Protein AF-A0A2A4WAJ2-F1 (afdb_monomer)

Radius of gyration: 18.99 Å; Cα contacts (8 Å, |Δi|>4): 33; chains: 1; bounding box: 35×36×47 Å

Secondary structure (DSSP, 8-state):
----PEEEE-TTS-EEEE-HHHHHHHHH--HHHHHHHHHH-SSSPPPPHHHHTTSPP--TT-----

Solvent-accessible surface area (backbone atoms only — not comparable to full-atom values): 4453 Å² total; per-residue (Å²): 131,85,82,78,49,52,77,45,77,47,96,88,73,49,74,48,75,50,41,72,67,56,56,53,53,64,69,67,63,46,73,66,58,53,50,53,54,32,65,69,34,87,94,58,56,70,79,52,72,74,63,54,68,72,55,79,84,85,61,90,80,64,76,80,83,128

Foldseek 3Di:
DDQQFDWDADPVRDIDGHGPVNVVVVVVQDPVNVQVVLCVDPVRHDDDPVRVVVDDDDDVPPDPDD

pLDDT: mean 87.41, std 10.61, range [47.22, 96.31]

Sequence (66 aa):
MSDKGKIYQKTDGSTITITEDHYKKAREITEEEVHEAALSDPDAQPLTEEELKQFKPVNPHLRKSK

Mean predicted aligned error: 8.7 Å

Nearest PDB structures (foldseek):
  6bnq-assembly1_A  TM=4.688E-01  e=4.356E-01  Oryctolagus cuniculus
  6a5p-assembly1_D  TM=2.921E-01  e=8.139E+00  Komagataella phaffii GS115

Structure (mmCIF, N/CA/C/O backbon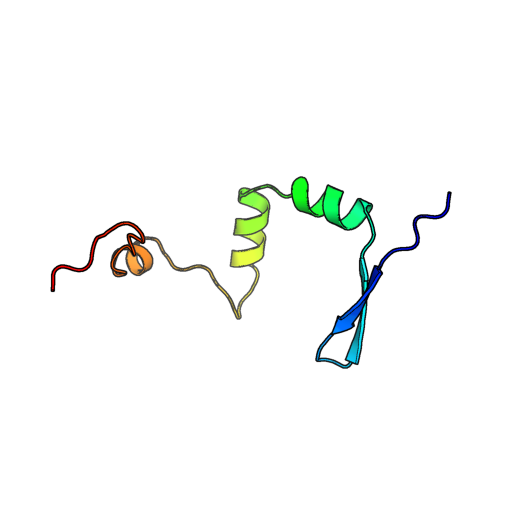e):
data_AF-A0A2A4WAJ2-F1
#
_entry.id   AF-A0A2A4WAJ2-F1
#
loop_
_atom_site.group_PDB
_atom_site.id
_atom_site.type_symbol
_atom_site.label_atom_id
_atom_site.label_alt_id
_atom_site.label_comp_id
_atom_site.label_asym_id
_atom_site.label_entity_id
_atom_site.label_seq_id
_atom_site.pdbx_PDB_ins_code
_atom_site.Cartn_x
_atom_site.Cartn_y
_atom_site.Cartn_z
_atom_site.occupancy
_atom_site.B_iso_or_equiv
_atom_site.auth_seq_id
_atom_site.auth_comp_id
_atom_site.auth_asym_id
_atom_site.auth_atom_id
_atom_site.pdbx_PDB_model_num
ATOM 1 N N . MET A 1 1 ? 23.999 -7.222 -23.116 1.00 47.22 1 MET A N 1
ATOM 2 C CA . MET A 1 1 ? 23.134 -8.414 -23.022 1.00 47.22 1 MET A CA 1
ATOM 3 C C . MET A 1 1 ? 21.716 -7.905 -22.867 1.00 47.22 1 MET A C 1
ATOM 5 O O . MET A 1 1 ? 21.491 -7.120 -21.962 1.00 47.22 1 MET A O 1
ATOM 9 N N . SER A 1 2 ? 20.813 -8.205 -23.801 1.00 53.34 2 SER A N 1
ATOM 10 C CA . SER A 1 2 ? 19.432 -7.715 -23.726 1.00 53.34 2 SER A CA 1
ATOM 11 C C . SER A 1 2 ? 18.698 -8.466 -22.619 1.00 53.34 2 SER A C 1
ATOM 13 O O . SER A 1 2 ? 18.440 -9.659 -22.780 1.00 53.34 2 SER A O 1
ATOM 15 N N . ASP A 1 3 ? 18.394 -7.787 -21.512 1.00 64.19 3 ASP A N 1
ATOM 16 C CA . ASP A 1 3 ? 17.535 -8.320 -20.455 1.00 64.19 3 ASP A CA 1
ATOM 17 C C . ASP A 1 3 ? 16.152 -8.607 -21.044 1.00 64.19 3 ASP A C 1
ATOM 19 O O . ASP A 1 3 ? 15.338 -7.712 -21.283 1.00 64.19 3 ASP A O 1
ATOM 23 N N . LYS A 1 4 ? 15.906 -9.879 -21.362 1.00 70.69 4 LYS A N 1
ATOM 24 C CA . LYS A 1 4 ? 14.605 -10.343 -21.834 1.00 70.69 4 LYS A C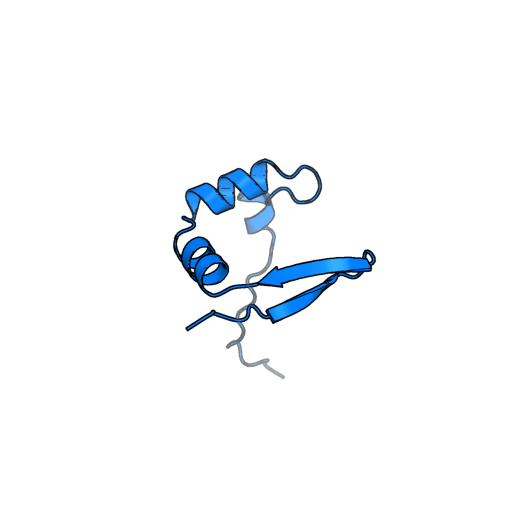A 1
ATOM 25 C C . LYS A 1 4 ? 13.676 -10.382 -20.623 1.00 70.69 4 LYS A C 1
ATOM 27 O O . LYS A 1 4 ? 13.685 -11.350 -19.868 1.00 70.69 4 LYS A O 1
ATOM 32 N N . GLY A 1 5 ? 12.921 -9.303 -20.418 1.00 80.50 5 GLY A N 1
ATOM 33 C CA . GLY A 1 5 ? 11.880 -9.234 -19.394 1.00 80.50 5 GLY A CA 1
ATOM 34 C C . GLY A 1 5 ? 10.894 -10.401 -19.494 1.00 80.50 5 GLY A C 1
ATOM 35 O O . GLY A 1 5 ? 10.670 -10.960 -20.571 1.00 80.50 5 GLY A O 1
ATOM 36 N N . LYS A 1 6 ? 10.303 -10.782 -18.361 1.00 88.50 6 LYS A N 1
ATOM 37 C CA . LYS A 1 6 ? 9.263 -11.812 -18.304 1.00 88.50 6 LYS A CA 1
ATOM 38 C C . LYS A 1 6 ? 7.924 -11.202 -18.689 1.00 88.50 6 LYS A C 1
ATOM 40 O O . LYS A 1 6 ? 7.566 -10.132 -18.203 1.00 88.50 6 LYS A O 1
ATOM 45 N N . ILE A 1 7 ? 7.182 -11.901 -19.535 1.00 91.12 7 ILE A N 1
ATOM 46 C CA . ILE A 1 7 ? 5.869 -11.467 -20.007 1.00 91.12 7 ILE A CA 1
ATOM 47 C C . ILE A 1 7 ? 4.797 -12.221 -19.219 1.00 91.12 7 ILE A C 1
ATOM 49 O O . ILE A 1 7 ? 4.828 -13.449 -19.164 1.00 91.12 7 ILE A O 1
ATOM 53 N N . TYR A 1 8 ? 3.854 -11.488 -18.630 1.00 90.62 8 TYR A N 1
ATOM 54 C CA . TYR A 1 8 ? 2.716 -12.036 -17.894 1.00 90.62 8 TYR A CA 1
ATOM 55 C C . TYR A 1 8 ? 1.408 -11.556 -18.518 1.00 90.62 8 TYR A C 1
ATOM 57 O O . TYR A 1 8 ? 1.283 -10.387 -18.885 1.00 90.62 8 TYR A O 1
ATOM 65 N N . GLN A 1 9 ? 0.426 -12.450 -18.611 1.00 92.00 9 GLN A N 1
ATOM 66 C CA . GLN A 1 9 ? -0.939 -12.102 -18.997 1.00 92.00 9 GLN A CA 1
ATOM 67 C C . GLN A 1 9 ? -1.780 -11.863 -17.746 1.00 92.00 9 GLN A C 1
ATOM 69 O O . GLN A 1 9 ? -1.761 -12.666 -16.811 1.00 92.00 9 GLN A O 1
ATOM 74 N N . LYS A 1 10 ? -2.495 -10.743 -17.730 1.00 89.38 10 LYS A N 1
ATOM 75 C CA . LYS A 1 10 ? -3.456 -10.385 -16.691 1.00 89.38 10 LYS A CA 1
ATOM 76 C C . LYS A 1 10 ? -4.814 -11.031 -16.979 1.00 89.38 10 LYS A C 1
ATOM 78 O O . LYS A 1 10 ? -5.100 -11.456 -18.097 1.00 89.38 10 LYS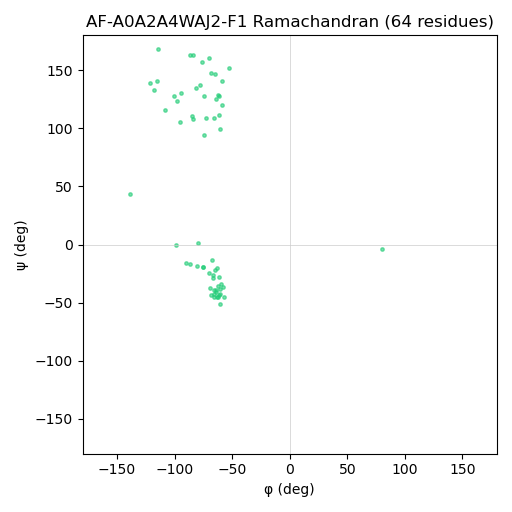 A O 1
ATOM 83 N N . THR A 1 11 ? -5.668 -11.084 -15.961 1.00 90.00 11 THR A N 1
ATOM 84 C CA . THR A 1 11 ? -7.035 -11.627 -16.055 1.00 90.00 11 THR A CA 1
ATOM 85 C C . THR A 1 11 ? -7.946 -10.820 -16.983 1.00 90.00 11 THR A C 1
ATOM 87 O O . THR A 1 11 ? -8.913 -11.365 -17.503 1.00 90.00 11 THR A O 1
ATOM 90 N N . ASP A 1 12 ? -7.619 -9.550 -17.229 1.00 90.44 12 ASP A N 1
ATOM 91 C CA . ASP A 1 12 ? -8.293 -8.662 -18.183 1.00 90.44 12 ASP A CA 1
ATOM 92 C C . ASP A 1 12 ? -7.862 -8.896 -19.650 1.00 90.44 12 ASP A C 1
ATOM 94 O O . ASP A 1 12 ? -8.330 -8.206 -20.554 1.00 90.44 12 ASP A O 1
ATOM 98 N N . GLY A 1 13 ? -6.966 -9.860 -19.905 1.00 88.06 13 GLY A N 1
ATOM 99 C CA . GLY A 1 13 ? -6.419 -10.165 -21.230 1.00 88.06 13 GLY A CA 1
ATOM 100 C C . GLY A 1 13 ? -5.286 -9.233 -21.675 1.00 88.06 13 GLY A C 1
ATOM 101 O O . GLY A 1 13 ? -4.677 -9.463 -22.722 1.00 88.06 13 GLY A O 1
ATOM 102 N N . SER A 1 14 ? -4.955 -8.207 -20.887 1.00 90.44 14 SER A N 1
ATOM 103 C CA . SER A 1 14 ? -3.804 -7.349 -21.151 1.00 90.44 14 SER A CA 1
ATOM 104 C C . SER A 1 14 ? -2.495 -8.046 -20.765 1.00 90.44 14 SER A C 1
ATOM 106 O O . SER A 1 14 ? -2.455 -8.995 -19.979 1.00 90.44 14 SER A O 1
ATOM 108 N N . THR A 1 15 ? -1.388 -7.607 -21.360 1.00 92.94 15 THR A N 1
ATOM 109 C CA . THR A 1 15 ? -0.070 -8.213 -21.148 1.00 92.94 15 THR A CA 1
ATOM 110 C C . THR A 1 15 ? 0.875 -7.195 -20.521 1.00 92.94 15 THR A C 1
ATOM 112 O O . THR A 1 15 ? 0.964 -6.062 -20.988 1.00 92.94 15 THR A O 1
ATOM 115 N N . ILE A 1 16 ? 1.604 -7.603 -19.480 1.00 91.12 16 ILE A N 1
ATOM 116 C CA . ILE A 1 16 ? 2.641 -6.792 -18.835 1.00 91.12 16 ILE A CA 1
ATOM 117 C C . ILE A 1 16 ? 4.011 -7.437 -19.014 1.00 91.12 16 ILE A C 1
ATOM 119 O O . ILE A 1 16 ? 4.154 -8.656 -18.931 1.00 91.12 16 ILE A O 1
ATOM 123 N N . THR A 1 17 ? 5.030 -6.612 -19.243 1.00 92.75 17 THR A N 1
ATOM 124 C CA . THR A 1 17 ? 6.424 -7.065 -19.302 1.00 92.75 17 THR A CA 1
ATOM 125 C C . THR A 1 17 ? 7.149 -6.574 -18.062 1.00 92.75 17 THR A C 1
ATOM 127 O O . THR A 1 17 ? 7.308 -5.373 -17.871 1.00 92.75 17 THR A O 1
ATOM 130 N N . ILE A 1 18 ? 7.594 -7.505 -17.224 1.00 90.50 18 ILE A N 1
ATOM 131 C CA . ILE A 1 18 ? 8.354 -7.213 -16.013 1.00 90.50 18 ILE A CA 1
ATOM 132 C C . ILE A 1 18 ? 9.837 -7.406 -16.309 1.00 90.50 18 ILE A C 1
ATOM 134 O O . ILE A 1 18 ? 10.278 -8.475 -16.734 1.00 90.50 18 ILE A O 1
ATOM 138 N N . THR A 1 19 ? 10.606 -6.355 -16.072 1.00 93.12 19 THR A N 1
ATOM 139 C CA . THR A 1 19 ? 12.068 -6.319 -16.217 1.00 93.12 19 THR A CA 1
ATOM 140 C C . THR A 1 19 ? 12.722 -6.117 -14.854 1.00 93.12 19 THR A C 1
ATOM 142 O O . THR A 1 19 ? 12.046 -5.761 -13.889 1.00 93.12 19 THR A O 1
ATOM 145 N N . GLU A 1 20 ? 14.041 -6.292 -14.773 1.00 91.25 20 GLU A N 1
ATOM 146 C CA . GLU A 1 20 ? 14.791 -6.073 -13.530 1.00 91.25 20 GLU A CA 1
ATOM 147 C C . GLU A 1 20 ? 14.620 -4.648 -12.979 1.00 91.25 20 GLU A C 1
ATOM 149 O O . GLU A 1 20 ? 14.482 -4.450 -11.775 1.00 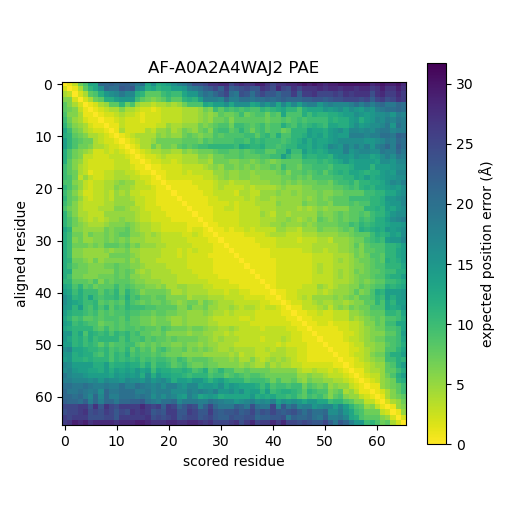91.25 20 GLU A O 1
ATOM 154 N N . ASP A 1 21 ? 14.535 -3.646 -13.855 1.00 91.31 21 ASP A N 1
ATOM 155 C CA . ASP A 1 21 ? 14.344 -2.256 -13.435 1.00 91.31 21 ASP A CA 1
ATOM 156 C C . ASP A 1 21 ? 12.979 -2.009 -12.778 1.00 91.31 21 ASP A C 1
ATOM 158 O O . ASP A 1 21 ? 12.870 -1.131 -11.926 1.00 91.31 21 ASP A O 1
ATOM 162 N N . HIS A 1 22 ? 11.950 -2.802 -13.100 1.00 89.94 22 HIS A N 1
ATOM 163 C CA . HIS A 1 22 ? 10.678 -2.735 -12.374 1.00 89.94 22 HIS A CA 1
ATOM 164 C C . HIS A 1 22 ? 10.844 -3.196 -10.923 1.00 89.94 22 HIS A C 1
ATOM 166 O O . HIS A 1 22 ? 10.287 -2.578 -10.020 1.00 89.94 22 HIS A O 1
ATOM 172 N N . TYR A 1 23 ? 11.643 -4.240 -10.684 1.00 90.56 23 TYR A N 1
ATOM 173 C CA . TYR A 1 23 ? 11.935 -4.704 -9.328 1.00 90.56 23 TYR A CA 1
ATOM 174 C C . TYR A 1 23 ? 12.803 -3.716 -8.551 1.00 90.56 23 TYR A C 1
ATOM 176 O O . TYR A 1 23 ? 12.577 -3.537 -7.358 1.00 90.56 23 TYR A O 1
ATOM 184 N N . LYS A 1 24 ? 13.769 -3.059 -9.207 1.00 93.56 24 LYS A N 1
ATOM 185 C CA . LYS A 1 24 ? 14.564 -1.995 -8.573 1.00 93.56 24 LYS A CA 1
ATOM 186 C C . LYS A 1 24 ? 13.673 -0.849 -8.115 1.00 93.56 24 LYS A C 1
ATOM 188 O O . LYS A 1 24 ? 13.686 -0.531 -6.935 1.00 93.56 24 LYS A O 1
ATOM 193 N N . LYS A 1 25 ? 12.822 -0.334 -9.008 1.00 91.12 25 LYS A N 1
ATOM 194 C CA . LYS A 1 25 ? 11.855 0.720 -8.670 1.00 91.12 25 LYS A CA 1
ATOM 195 C C . LYS A 1 25 ? 10.942 0.303 -7.524 1.00 91.12 25 LYS A C 1
ATOM 197 O O . LYS A 1 25 ? 10.778 1.061 -6.585 1.00 91.12 25 LYS A O 1
ATOM 202 N N . ALA A 1 26 ? 10.411 -0.920 -7.552 1.00 90.75 26 ALA A N 1
ATOM 203 C CA . ALA A 1 26 ? 9.543 -1.417 -6.484 1.00 90.75 26 ALA A CA 1
ATOM 204 C C . ALA A 1 26 ? 10.233 -1.483 -5.108 1.00 90.75 26 ALA A C 1
ATOM 206 O O . ALA A 1 26 ? 9.559 -1.378 -4.092 1.00 90.75 26 ALA A O 1
ATOM 207 N N . ARG A 1 27 ? 11.560 -1.664 -5.058 1.00 93.19 27 ARG A N 1
ATOM 208 C CA . ARG A 1 27 ? 12.336 -1.652 -3.805 1.00 93.19 27 ARG A CA 1
ATOM 209 C C . ARG A 1 27 ? 12.649 -0.248 -3.292 1.00 93.19 27 ARG A C 1
ATOM 211 O O . ARG A 1 27 ? 13.045 -0.125 -2.140 1.00 93.19 27 ARG A O 1
ATOM 218 N N . GLU A 1 28 ? 12.545 0.762 -4.147 1.00 95.44 28 GLU A N 1
ATOM 219 C CA . GLU A 1 28 ? 12.837 2.158 -3.809 1.00 95.44 28 GLU A CA 1
ATOM 220 C C . GLU A 1 28 ? 11.605 2.905 -3.284 1.00 95.44 28 GLU A C 1
ATOM 222 O O . GLU A 1 28 ? 11.781 3.954 -2.672 1.00 95.44 28 GLU A O 1
ATOM 227 N N . ILE A 1 29 ? 10.395 2.363 -3.485 1.00 94.38 29 ILE A N 1
ATOM 228 C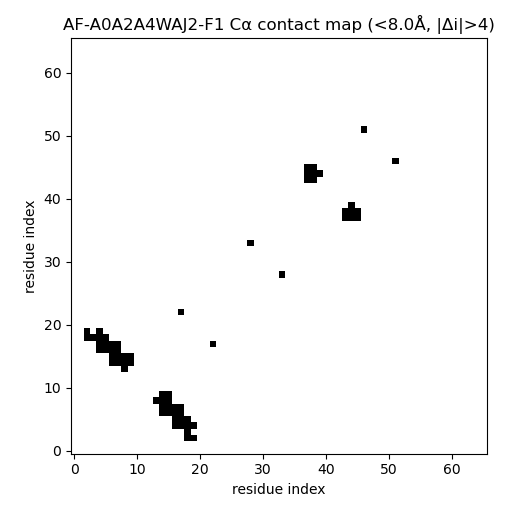 CA . ILE A 1 29 ? 9.146 2.966 -2.999 1.00 94.38 29 ILE A CA 1
ATOM 229 C C . ILE A 1 29 ? 9.179 3.046 -1.470 1.00 94.38 29 ILE A C 1
ATOM 231 O O . ILE A 1 29 ? 9.422 2.037 -0.800 1.00 94.38 29 ILE A O 1
ATOM 235 N N . THR A 1 30 ? 8.923 4.236 -0.926 1.00 96.31 30 THR A N 1
ATOM 236 C CA . THR A 1 30 ? 8.912 4.460 0.526 1.00 96.31 30 THR A CA 1
ATOM 237 C C . THR A 1 30 ? 7.551 4.151 1.148 1.00 96.31 30 THR A C 1
ATOM 239 O O . THR A 1 3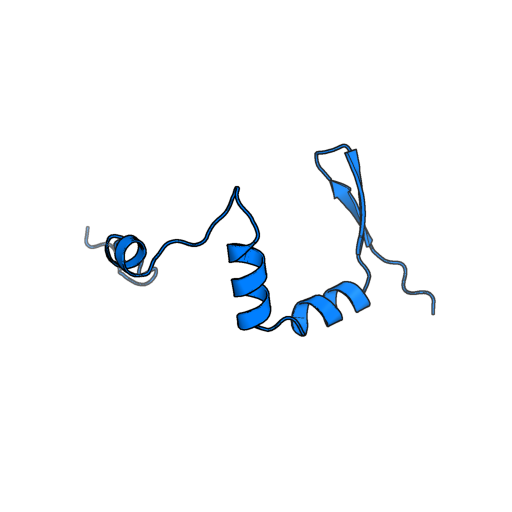0 ? 6.535 4.071 0.461 1.00 96.31 30 THR A O 1
ATOM 242 N N . GLU A 1 31 ? 7.513 3.984 2.472 1.00 94.31 31 GLU A N 1
ATOM 243 C CA . GLU A 1 31 ? 6.257 3.721 3.188 1.00 94.31 31 GLU A CA 1
ATOM 244 C C . GLU A 1 31 ? 5.270 4.889 3.042 1.00 94.31 31 GLU A C 1
ATOM 246 O O . GLU A 1 31 ? 4.067 4.678 2.908 1.00 94.31 31 GLU A O 1
ATOM 251 N N . GLU A 1 32 ? 5.776 6.123 3.009 1.00 93.69 32 GLU A N 1
ATOM 252 C CA . GLU A 1 32 ? 4.970 7.323 2.784 1.00 93.69 32 GLU A CA 1
ATOM 253 C C . GLU A 1 32 ? 4.328 7.307 1.393 1.00 93.69 32 GLU A C 1
ATOM 255 O O . GLU A 1 32 ? 3.127 7.539 1.273 1.00 93.69 32 GLU A O 1
ATOM 260 N N . GLU A 1 33 ? 5.091 6.958 0.353 1.00 94.44 33 GLU A N 1
ATOM 261 C CA . GLU A 1 33 ? 4.569 6.842 -1.013 1.00 94.44 33 GLU A CA 1
ATOM 262 C C . GLU A 1 33 ? 3.520 5.725 -1.129 1.00 94.44 33 GLU A C 1
ATOM 264 O O . GLU A 1 33 ? 2.500 5.898 -1.801 1.00 94.44 33 GLU A O 1
ATOM 269 N N . VAL A 1 34 ? 3.730 4.589 -0.448 1.00 93.50 34 VAL A N 1
ATOM 270 C CA . VAL A 1 34 ? 2.733 3.507 -0.371 1.00 93.50 34 VAL A CA 1
ATOM 271 C C . VAL A 1 34 ? 1.455 3.998 0.309 1.00 93.50 34 VAL A C 1
ATOM 273 O O . VAL A 1 34 ? 0.358 3.729 -0.184 1.00 93.50 34 VAL A O 1
ATOM 276 N N . HIS A 1 35 ? 1.578 4.723 1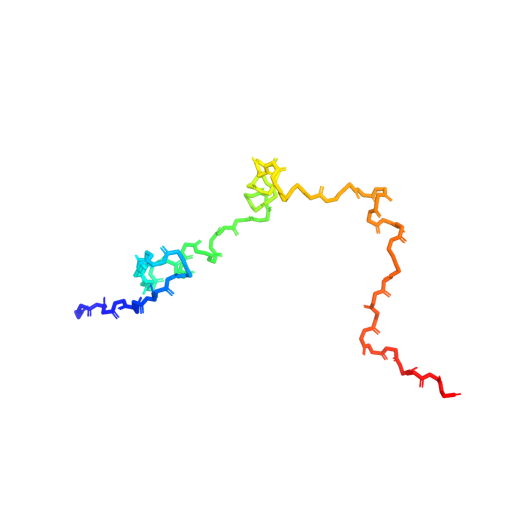.422 1.00 91.88 35 HIS A N 1
ATOM 277 C CA . HIS A 1 35 ? 0.431 5.224 2.171 1.00 91.88 35 HIS A CA 1
ATOM 278 C C . HIS A 1 35 ? -0.375 6.258 1.374 1.00 91.88 35 HIS A C 1
ATOM 280 O O . HIS A 1 35 ? -1.601 6.159 1.307 1.00 91.88 35 HIS A O 1
ATOM 286 N N . GLU A 1 36 ? 0.292 7.210 0.718 1.00 93.81 36 GLU A N 1
ATOM 287 C CA . GLU A 1 36 ? -0.366 8.193 -0.149 1.00 93.81 36 GLU A CA 1
ATOM 288 C C . GLU A 1 36 ? -1.080 7.522 -1.327 1.00 93.81 36 GLU A C 1
ATOM 290 O O . GLU A 1 36 ? -2.235 7.846 -1.616 1.00 93.81 36 GLU A O 1
ATOM 295 N N . ALA A 1 37 ? -0.436 6.540 -1.968 1.00 92.94 37 ALA A N 1
ATOM 296 C CA . ALA A 1 37 ? -1.058 5.772 -3.040 1.00 92.94 37 ALA A CA 1
ATOM 297 C C . ALA A 1 37 ? -2.311 5.028 -2.548 1.00 92.94 37 ALA A C 1
ATOM 299 O O . ALA A 1 37 ? -3.342 5.070 -3.219 1.00 92.94 37 ALA A O 1
ATOM 300 N N . ALA A 1 38 ? -2.262 4.419 -1.359 1.00 93.56 38 ALA A N 1
ATOM 301 C CA . ALA A 1 38 ? -3.415 3.749 -0.760 1.00 93.56 38 ALA A CA 1
ATOM 302 C C . ALA A 1 38 ? -4.563 4.722 -0.435 1.00 93.56 38 ALA A C 1
ATOM 304 O O . ALA A 1 38 ? -5.721 4.406 -0.686 1.00 93.56 38 ALA A O 1
ATOM 305 N N . LEU A 1 39 ? -4.267 5.922 0.078 1.00 94.12 39 LEU A N 1
ATOM 306 C CA . LEU A 1 39 ? -5.282 6.956 0.328 1.00 94.12 39 LEU A CA 1
ATOM 307 C C . LEU A 1 39 ? -5.918 7.493 -0.961 1.00 94.12 39 LEU A C 1
ATOM 309 O O . LEU A 1 39 ? -7.067 7.937 -0.943 1.00 94.12 39 LEU A O 1
ATOM 313 N N . SER A 1 40 ? -5.172 7.478 -2.067 1.00 93.94 40 SER A N 1
ATOM 314 C CA . SER A 1 40 ? -5.654 7.944 -3.369 1.00 93.94 40 SER A CA 1
ATOM 315 C C . SER A 1 40 ? -6.623 6.970 -4.052 1.00 93.94 40 SER A C 1
ATOM 317 O O . SER A 1 40 ? -7.376 7.393 -4.930 1.00 93.94 40 SER A O 1
ATOM 319 N N . ASP A 1 41 ? -6.625 5.693 -3.651 1.00 93.62 41 ASP A N 1
ATOM 320 C CA . ASP A 1 41 ? -7.501 4.657 -4.201 1.00 93.62 41 ASP A CA 1
ATOM 321 C C . ASP A 1 41 ? -8.877 4.675 -3.497 1.00 93.62 41 ASP A C 1
ATOM 323 O O . ASP A 1 41 ? -8.974 4.318 -2.318 1.00 93.62 41 ASP A O 1
ATOM 327 N N . PRO A 1 42 ? -9.968 5.081 -4.179 1.00 92.62 42 PRO A N 1
ATOM 328 C CA . PRO A 1 42 ? -11.296 5.136 -3.572 1.00 92.62 42 PRO A CA 1
ATOM 329 C C . PRO A 1 42 ? -11.895 3.751 -3.291 1.00 92.62 42 PRO A C 1
ATOM 331 O O . PRO A 1 42 ? -12.744 3.638 -2.406 1.00 92.62 42 PRO A O 1
ATOM 334 N N . ASP A 1 43 ? -11.475 2.714 -4.019 1.00 93.88 43 ASP A N 1
ATOM 335 C CA . ASP A 1 43 ? -12.028 1.363 -3.892 1.00 93.88 43 ASP A CA 1
ATOM 336 C C . ASP A 1 43 ? -11.317 0.555 -2.791 1.00 93.88 43 ASP A C 1
ATOM 338 O O . ASP A 1 43 ? -11.839 -0.463 -2.326 1.00 93.88 43 ASP A O 1
ATOM 342 N N . ALA A 1 44 ? -10.136 1.007 -2.354 1.00 90.31 44 ALA A N 1
ATOM 343 C CA . ALA A 1 44 ? -9.273 0.299 -1.410 1.00 90.31 44 ALA A CA 1
ATOM 344 C C . ALA A 1 44 ? -8.632 1.223 -0.356 1.00 90.31 44 ALA A C 1
ATOM 346 O O . ALA A 1 44 ? -7.450 1.079 -0.034 1.00 90.31 44 ALA A O 1
ATOM 347 N N . GLN A 1 45 ? -9.412 2.147 0.215 1.00 93.75 45 GLN A N 1
ATOM 348 C CA . GLN A 1 45 ? -8.917 3.039 1.268 1.00 93.75 45 GLN A CA 1
ATOM 349 C C . GLN A 1 45 ? -8.404 2.265 2.501 1.00 93.75 45 GLN A C 1
ATOM 351 O O . GLN A 1 45 ? -9.028 1.284 2.927 1.00 93.75 45 GLN A O 1
ATOM 356 N N . PRO A 1 46 ? -7.291 2.706 3.119 1.00 92.88 46 PRO A N 1
ATOM 357 C CA . PRO A 1 46 ? -6.785 2.102 4.343 1.00 92.88 46 PRO A CA 1
ATOM 358 C C . PRO A 1 46 ? -7.728 2.361 5.526 1.00 92.88 46 PRO A C 1
ATOM 360 O O . PRO A 1 46 ? -8.349 3.418 5.630 1.00 92.88 46 PRO A O 1
ATOM 363 N N . LEU A 1 47 ? -7.794 1.399 6.450 1.00 92.69 47 LEU A N 1
ATOM 364 C CA . LEU A 1 47 ? -8.555 1.542 7.693 1.00 92.69 47 LEU A CA 1
ATOM 365 C C . LEU A 1 47 ? -7.960 2.634 8.583 1.00 92.69 47 LEU A C 1
ATOM 367 O O . LEU A 1 47 ? -6.740 2.792 8.671 1.00 92.69 47 LEU A O 1
ATOM 371 N N . THR A 1 48 ? -8.824 3.324 9.319 1.00 92.12 48 THR A N 1
ATOM 372 C CA . THR A 1 48 ? -8.396 4.247 10.373 1.00 92.12 48 THR A CA 1
ATOM 373 C C . THR A 1 48 ? -7.805 3.488 11.566 1.00 92.12 48 THR A C 1
ATOM 375 O O . THR A 1 48 ? -8.073 2.303 11.784 1.00 92.12 48 THR A O 1
ATOM 378 N N . GLU A 1 49 ? -7.022 4.174 12.404 1.00 91.62 49 GLU A N 1
ATOM 379 C CA . GLU A 1 49 ? -6.465 3.565 13.620 1.00 91.62 49 GLU A CA 1
ATOM 380 C C . GLU A 1 49 ? -7.546 3.056 14.585 1.00 91.62 49 GLU A C 1
ATOM 382 O O . GLU A 1 49 ? -7.339 2.071 15.299 1.00 91.62 49 GLU A O 1
ATOM 387 N N . GLU A 1 50 ? -8.689 3.741 14.644 1.00 93.62 50 GLU A N 1
ATOM 388 C CA . GLU A 1 50 ? -9.811 3.366 15.504 1.00 93.62 50 GLU A CA 1
ATOM 389 C C . GLU A 1 50 ? -10.461 2.069 15.028 1.00 93.62 50 GLU A C 1
ATOM 391 O O . GLU A 1 50 ? -10.719 1.179 15.839 1.00 93.62 50 GLU A O 1
ATOM 396 N N . GLU A 1 51 ? -10.659 1.930 13.718 1.00 93.62 51 GLU A N 1
ATOM 397 C CA . GLU A 1 51 ? -11.167 0.706 13.100 1.00 93.62 51 GLU A CA 1
ATOM 398 C C . GLU A 1 51 ? -10.170 -0.441 13.260 1.00 93.62 51 GLU A C 1
ATOM 400 O O . GLU A 1 51 ? -10.554 -1.545 13.648 1.00 93.62 51 GLU A O 1
ATOM 405 N N . 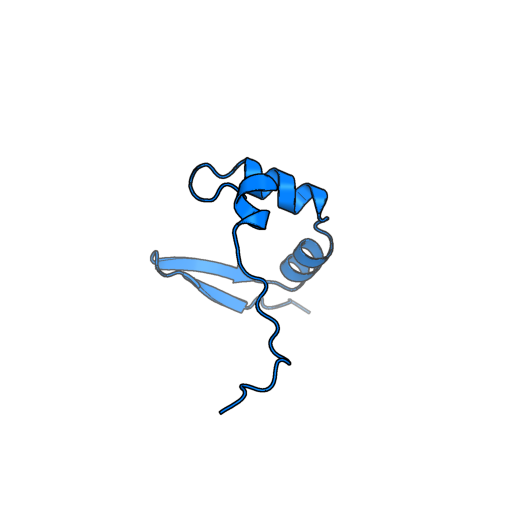LEU A 1 52 ? -8.875 -0.179 13.060 1.00 91.00 52 LEU A N 1
ATOM 406 C CA . LEU A 1 52 ? -7.827 -1.187 13.204 1.00 91.00 52 LEU A CA 1
ATOM 407 C C . LEU A 1 52 ? -7.768 -1.761 14.631 1.00 91.00 52 LEU A C 1
ATOM 409 O O . LEU A 1 52 ? -7.606 -2.970 14.802 1.00 91.00 52 LEU A O 1
ATOM 413 N N . LYS A 1 53 ? -7.965 -0.928 15.664 1.00 92.44 53 LYS A N 1
ATOM 414 C CA . LYS A 1 53 ? -7.992 -1.358 17.079 1.00 92.44 53 LYS A CA 1
ATOM 415 C C . LYS A 1 53 ? -9.128 -2.329 17.406 1.00 92.44 53 LYS A C 1
ATOM 417 O O . LYS A 1 53 ? -9.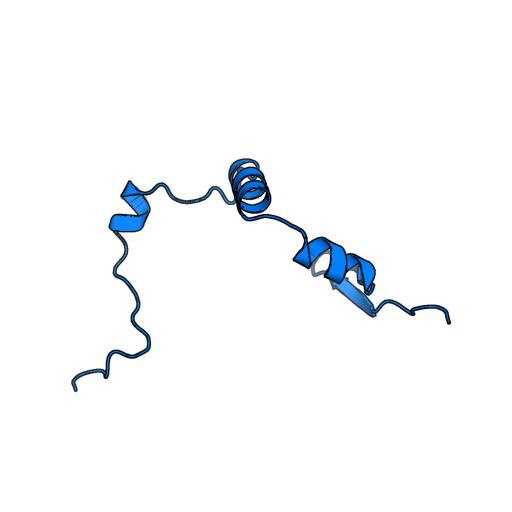040 -3.037 18.409 1.00 92.44 53 LYS A O 1
ATOM 422 N N . GLN A 1 54 ? -10.184 -2.380 16.594 1.00 94.31 54 GLN A N 1
ATOM 423 C CA . GLN A 1 54 ? -11.288 -3.322 16.795 1.00 94.31 54 GLN A CA 1
ATOM 424 C C . GLN A 1 54 ? -10.915 -4.754 16.387 1.00 94.31 54 GLN A C 1
ATOM 426 O O . GLN A 1 54 ? -11.551 -5.714 16.835 1.00 94.31 54 GLN A O 1
ATOM 431 N N . PHE A 1 55 ? -9.874 -4.929 15.567 1.00 91.38 55 PHE A N 1
ATOM 432 C CA . PHE A 1 55 ? -9.429 -6.245 15.130 1.00 91.38 55 PHE A CA 1
ATOM 433 C C . PHE A 1 55 ? -8.622 -6.954 16.219 1.00 91.38 55 PHE A C 1
ATOM 435 O O . PHE A 1 55 ? -7.750 -6.388 16.877 1.00 91.38 55 PHE A O 1
ATOM 442 N N . LYS A 1 56 ? -8.888 -8.252 16.393 1.00 89.19 56 LYS A N 1
ATOM 443 C CA . LYS A 1 56 ? -8.081 -9.094 17.279 1.00 89.19 56 LYS A CA 1
ATOM 444 C C . LYS A 1 56 ? -6.739 -9.383 16.601 1.00 89.19 56 LYS A C 1
ATOM 446 O O . LYS A 1 56 ? -6.749 -9.890 15.478 1.00 89.19 56 LYS A O 1
ATOM 451 N N . PRO A 1 57 ? -5.597 -9.137 17.264 1.00 83.75 57 PRO A N 1
ATOM 452 C CA . PRO A 1 57 ? -4.300 -9.452 16.687 1.00 83.75 57 PRO A CA 1
ATOM 453 C C . PRO A 1 57 ? -4.190 -10.959 16.441 1.00 83.75 57 PRO A C 1
ATOM 455 O O . PRO A 1 57 ? -4.434 -11.775 17.335 1.00 83.75 57 PRO A O 1
ATOM 458 N N . VAL A 1 58 ? -3.805 -11.339 15.223 1.00 83.25 58 VAL A N 1
ATOM 459 C CA . VAL A 1 58 ? -3.500 -12.732 14.894 1.00 83.25 58 VAL A CA 1
ATOM 460 C C . VAL A 1 58 ? -2.060 -12.994 15.306 1.00 83.25 58 VAL A C 1
ATOM 462 O O . VAL A 1 58 ? -1.131 -12.512 14.667 1.00 83.25 58 VAL A O 1
ATOM 465 N N . ASN A 1 59 ? -1.856 -13.758 16.379 1.00 83.00 59 ASN A N 1
ATOM 466 C CA . ASN A 1 59 ? -0.524 -14.240 16.731 1.00 83.00 59 ASN A CA 1
ATOM 467 C C . ASN A 1 59 ? -0.333 -15.660 16.163 1.00 83.00 59 ASN A C 1
ATOM 469 O O . ASN A 1 59 ? -0.890 -16.612 16.720 1.00 83.00 59 ASN A O 1
ATOM 473 N N . PRO A 1 60 ? 0.457 -15.832 15.086 1.00 81.25 60 PRO A N 1
ATOM 474 C CA . PRO A 1 60 ? 0.658 -17.133 14.447 1.00 81.25 60 PRO A CA 1
ATOM 475 C C . PRO A 1 60 ? 1.426 -18.133 15.328 1.00 81.25 60 PRO A C 1
ATOM 477 O O . PRO A 1 60 ? 1.421 -19.327 15.042 1.00 81.25 60 PRO A O 1
ATOM 480 N N . HIS A 1 61 ? 2.052 -17.675 16.417 1.00 82.38 61 HIS A N 1
ATOM 481 C CA . HIS A 1 61 ? 2.806 -18.508 17.355 1.00 82.38 61 HIS A CA 1
ATOM 482 C C . HIS A 1 61 ? 2.013 -18.887 18.615 1.00 82.38 61 HIS A C 1
ATOM 484 O O . HIS A 1 61 ? 2.533 -19.613 19.467 1.00 82.38 61 HIS A O 1
ATOM 490 N N . LEU A 1 62 ? 0.759 -18.436 18.758 1.00 75.81 62 LEU A N 1
ATOM 491 C CA . LEU A 1 62 ? -0.114 -18.917 19.830 1.00 75.81 62 LEU A CA 1
ATOM 492 C C . LEU A 1 62 ? -0.414 -20.402 19.595 1.00 75.81 62 LEU A C 1
ATOM 494 O O . LEU A 1 62 ? -1.157 -20.773 18.685 1.00 75.81 62 LEU A O 1
ATOM 498 N N . ARG A 1 63 ? 0.153 -21.272 20.439 1.00 70.25 63 ARG A N 1
ATOM 499 C CA . ARG A 1 63 ? -0.238 -22.685 20.485 1.00 70.25 63 ARG A CA 1
ATOM 500 C C . ARG A 1 63 ? -1.727 -22.744 20.820 1.00 70.25 63 ARG A C 1
ATOM 502 O O . ARG A 1 63 ? -2.135 -22.251 21.870 1.00 70.25 63 ARG A O 1
ATOM 509 N N . LYS A 1 64 ? -2.539 -23.336 19.940 1.00 69.25 64 LYS A N 1
ATOM 510 C CA . LYS A 1 64 ? -3.958 -23.573 20.228 1.00 69.25 64 LYS A CA 1
ATOM 511 C C . LYS A 1 64 ? -4.040 -24.489 21.452 1.00 69.25 64 LYS A C 1
ATOM 513 O O . LYS A 1 64 ? -3.627 -25.644 21.369 1.00 69.25 64 LYS A O 1
ATOM 518 N N . SER A 1 65 ? -4.522 -23.969 22.581 1.00 66.25 65 SER A N 1
ATOM 519 C CA . SER A 1 65 ? -4.927 -24.824 23.698 1.00 66.25 65 SER A CA 1
ATOM 520 C C . SER A 1 65 ? -6.105 -25.664 23.215 1.00 66.25 65 SER A C 1
ATOM 522 O O . SER A 1 65 ? -7.056 -25.113 22.659 1.00 66.25 65 SER A O 1
ATOM 524 N N . LYS A 1 66 ? -5.977 -26.984 23.343 1.00 54.09 66 LYS A N 1
ATOM 525 C CA . LYS A 1 66 ? -7.012 -27.960 22.997 1.00 54.09 66 LYS A CA 1
ATOM 526 C C . LYS A 1 66 ? -8.075 -28.021 24.087 1.00 54.09 66 LYS A C 1
ATOM 528 O O . LYS A 1 66 ? -7.698 -27.787 25.257 1.00 54.09 66 LYS A O 1
#